Protein AF-A0A5Z1TEM0-F1 (afdb_monomer)

InterPro domains:
  IPR009045 Peptidase M74/Hedgehog-like, zinc-binding domain superfamily [G3DSA:3.30.1380.10] (6-91)
  IPR009045 Peptidase M74/Hedgehog-like, zinc-binding domain superfamily [SSF55166] (6-89)
  IPR013230 Peptidase M15A, C-terminal [PF08291] (6-89)

pLDDT: mean 93.53, std 3.6, range [79.62, 98.25]

Structure (mmCIF, N/CA/C/O backbone):
data_AF-A0A5Z1TEM0-F1
#
_entry.id   AF-A0A5Z1TEM0-F1
#
loop_
_atom_site.group_PDB
_atom_site.id
_atom_site.type_symbol
_atom_site.label_atom_id
_atom_site.label_alt_id
_atom_site.label_comp_id
_atom_site.label_asym_id
_atom_site.label_entity_id
_atom_site.label_seq_id
_atom_site.pdbx_PDB_ins_code
_atom_site.Cartn_x
_atom_site.Cartn_y
_atom_site.Cartn_z
_atom_site.occupancy
_atom_site.B_iso_or_equiv
_atom_site.auth_seq_id
_atom_site.auth_comp_id
_atom_site.auth_asym_id
_atom_site.auth_atom_id
_atom_site.pdbx_PDB_model_num
ATOM 1 N N . MET A 1 1 ? 5.726 10.265 -3.716 1.00 85.62 1 MET A N 1
ATOM 2 C CA . MET A 1 1 ? 4.633 10.065 -2.755 1.00 85.62 1 MET A CA 1
ATOM 3 C C . MET A 1 1 ? 4.387 11.360 -2.006 1.00 85.62 1 MET A C 1
ATOM 5 O O . MET A 1 1 ? 5.314 11.893 -1.401 1.00 85.62 1 MET A O 1
ATOM 9 N N . LYS A 1 2 ? 3.160 11.872 -2.020 1.00 90.88 2 LYS A N 1
ATOM 10 C CA . LYS A 1 2 ? 2.783 13.005 -1.182 1.00 90.88 2 LYS A CA 1
ATOM 11 C C . LYS A 1 2 ? 2.807 12.638 0.300 1.00 90.88 2 LYS A C 1
ATOM 13 O O . LYS A 1 2 ? 2.651 11.475 0.686 1.00 90.88 2 LYS A O 1
ATOM 18 N N . ASN A 1 3 ? 2.978 13.655 1.138 1.00 93.50 3 ASN A N 1
ATOM 19 C CA . ASN A 1 3 ? 2.953 13.478 2.582 1.00 93.50 3 ASN A CA 1
ATOM 20 C C . ASN A 1 3 ? 1.580 12.961 3.039 1.00 93.50 3 ASN A C 1
ATOM 22 O O . ASN A 1 3 ? 0.548 13.508 2.654 1.00 93.50 3 ASN A O 1
ATOM 26 N N . ASN A 1 4 ? 1.581 11.921 3.867 1.00 94.94 4 ASN A N 1
ATOM 27 C CA . ASN A 1 4 ? 0.385 11.311 4.435 1.00 94.94 4 ASN A CA 1
ATOM 28 C C . ASN A 1 4 ? 0.732 10.702 5.813 1.00 94.94 4 ASN A C 1
ATOM 30 O O . ASN A 1 4 ? 1.900 10.401 6.067 1.00 94.94 4 ASN A O 1
ATOM 34 N N . PRO A 1 5 ? -0.242 10.522 6.718 1.00 95.31 5 PRO A N 1
ATOM 35 C CA . PRO A 1 5 ? 0.033 10.079 8.086 1.00 95.31 5 PRO A CA 1
ATOM 36 C C . PRO A 1 5 ? 0.140 8.552 8.250 1.00 95.31 5 PRO A C 1
ATOM 38 O O . PRO A 1 5 ? 0.449 8.085 9.347 1.00 95.31 5 PRO A O 1
ATOM 41 N N . TYR A 1 6 ? -0.142 7.764 7.207 1.00 96.81 6 TYR A N 1
ATOM 42 C CA . TYR A 1 6 ? -0.425 6.331 7.348 1.00 96.81 6 TYR A CA 1
ATOM 43 C C . TYR A 1 6 ? 0.574 5.399 6.672 1.00 96.81 6 TYR A C 1
ATOM 45 O O . TYR A 1 6 ? 0.733 4.271 7.138 1.00 96.81 6 TYR A O 1
ATOM 53 N N . PHE A 1 7 ? 1.224 5.854 5.606 1.00 96.50 7 PHE A N 1
ATOM 54 C CA . PHE A 1 7 ? 2.022 5.029 4.712 1.00 96.50 7 PHE A CA 1
ATOM 55 C C . PHE A 1 7 ? 3.402 5.627 4.466 1.00 96.50 7 PHE A C 1
ATOM 57 O O . PHE A 1 7 ? 3.582 6.842 4.356 1.00 96.50 7 PHE A O 1
ATOM 64 N N . LYS A 1 8 ? 4.386 4.745 4.309 1.00 94.56 8 LYS A N 1
ATOM 65 C CA . LYS A 1 8 ? 5.764 5.073 3.942 1.00 94.56 8 LYS A CA 1
ATOM 66 C C . LYS A 1 8 ? 6.080 4.535 2.553 1.00 94.56 8 LYS A C 1
ATOM 68 O O . LYS A 1 8 ? 5.672 3.431 2.204 1.00 94.56 8 LYS A O 1
ATOM 73 N N . GLU A 1 9 ? 6.932 5.234 1.803 1.00 91.69 9 GLU A N 1
ATOM 74 C CA . GLU A 1 9 ? 7.380 4.781 0.471 1.00 91.69 9 GLU A CA 1
ATOM 75 C C . GLU A 1 9 ? 8.008 3.379 0.504 1.00 91.69 9 GLU A C 1
ATOM 77 O O . GLU A 1 9 ? 7.868 2.598 -0.435 1.00 91.69 9 GLU A O 1
ATOM 82 N N . SER A 1 10 ? 8.659 3.019 1.616 1.00 92.25 10 SER A N 1
ATOM 83 C CA . SER A 1 10 ? 9.249 1.693 1.816 1.00 92.25 10 SER A CA 1
ATOM 84 C C . SER A 1 10 ? 8.244 0.543 1.716 1.00 92.25 10 SER A C 1
ATOM 86 O O . SER A 1 10 ? 8.645 -0.556 1.350 1.00 92.25 10 SER A O 1
ATOM 88 N N . GLU A 1 11 ? 6.969 0.780 2.029 1.00 94.62 11 GLU A N 1
ATOM 89 C CA . GLU A 1 11 ? 5.909 -0.238 1.979 1.00 94.62 11 GLU A CA 1
ATOM 90 C C . GLU A 1 11 ? 5.505 -0.586 0.541 1.00 94.62 11 GLU A C 1
ATOM 92 O O . GLU A 1 11 ? 5.002 -1.675 0.281 1.00 94.62 11 GLU A O 1
ATOM 97 N N . PHE A 1 12 ? 5.798 0.301 -0.412 1.00 95.12 12 PHE A N 1
ATOM 98 C CA . PHE A 1 12 ? 5.503 0.116 -1.833 1.00 95.12 12 PHE A CA 1
ATOM 99 C C . PHE A 1 12 ? 6.709 -0.373 -2.633 1.00 95.12 12 PHE A C 1
ATOM 101 O O . PHE A 1 12 ? 6.611 -0.533 -3.851 1.00 95.12 12 PHE A O 1
ATOM 108 N N . LYS A 1 13 ? 7.853 -0.605 -1.979 1.00 94.38 13 LYS A N 1
ATOM 109 C CA . LYS A 1 13 ? 9.053 -1.109 -2.645 1.00 94.38 13 LYS A CA 1
ATOM 110 C C . LYS A 1 13 ? 8.802 -2.485 -3.244 1.00 94.38 13 LYS A C 1
ATOM 112 O O . LYS A 1 13 ? 8.142 -3.345 -2.662 1.00 94.38 13 LYS A O 1
ATOM 117 N N . CYS A 1 14 ? 9.383 -2.697 -4.418 1.00 94.00 14 CYS A N 1
ATOM 118 C CA . CYS A 1 14 ? 9.317 -3.987 -5.076 1.00 94.00 14 CYS A CA 1
ATOM 119 C C . CYS A 1 14 ? 10.018 -5.056 -4.229 1.00 94.00 14 CYS A C 1
ATOM 121 O O . CYS A 1 14 ? 11.132 -4.867 -3.736 1.00 94.00 14 CYS A O 1
ATOM 123 N N . LYS A 1 15 ? 9.377 -6.221 -4.116 1.00 91.88 15 LYS A N 1
ATOM 124 C CA . LYS A 1 15 ? 9.868 -7.372 -3.346 1.00 91.88 15 LYS A CA 1
ATOM 125 C C . LYS A 1 15 ? 11.054 -8.100 -3.989 1.00 91.88 15 LYS A C 1
ATOM 127 O O . LYS A 1 15 ? 11.578 -9.034 -3.396 1.00 91.88 15 LYS A O 1
ATOM 132 N N . CYS A 1 16 ? 11.516 -7.649 -5.158 1.00 91.25 16 CYS A N 1
ATOM 133 C CA . CYS A 1 16 ? 12.674 -8.219 -5.848 1.00 91.25 16 CYS A CA 1
ATOM 134 C C . CYS A 1 16 ? 13.979 -8.125 -5.024 1.00 91.25 16 CYS A C 1
ATOM 136 O O . CYS A 1 16 ? 14.933 -8.853 -5.288 1.00 91.25 16 CYS A O 1
ATOM 138 N N . GLY A 1 17 ? 14.055 -7.187 -4.068 1.00 87.12 17 GLY A N 1
ATOM 139 C CA . GLY A 1 17 ? 15.204 -6.989 -3.173 1.00 87.12 17 GLY A CA 1
ATOM 140 C C . GLY A 1 17 ? 16.450 -6.363 -3.815 1.00 87.12 17 GLY A C 1
ATOM 141 O O . GLY A 1 17 ? 17.424 -6.103 -3.118 1.00 87.12 17 GLY A O 1
ATOM 142 N N . LYS A 1 18 ? 16.431 -6.114 -5.128 1.00 89.75 18 LYS A N 1
ATOM 143 C CA . LYS A 1 18 ? 17.568 -5.603 -5.921 1.00 89.75 18 LYS A CA 1
ATOM 144 C C . LYS A 1 18 ? 17.289 -4.264 -6.608 1.00 89.75 18 LYS A C 1
ATOM 146 O O . LYS A 1 18 ? 18.203 -3.629 -7.114 1.00 89.75 18 LYS A O 1
ATOM 151 N N . CYS A 1 19 ? 16.021 -3.883 -6.681 1.00 89.12 19 CYS A N 1
ATOM 152 C CA . CYS A 1 19 ? 15.519 -2.761 -7.454 1.00 89.12 19 CYS A CA 1
ATOM 153 C C . CYS A 1 19 ? 15.171 -1.600 -6.525 1.00 89.12 19 CYS A C 1
ATOM 155 O O . CYS A 1 19 ? 14.658 -1.799 -5.421 1.00 89.12 19 CYS A O 1
ATOM 157 N N . GLU A 1 20 ? 15.419 -0.386 -6.999 1.00 88.31 20 GLU A N 1
ATOM 158 C CA . GLU A 1 20 ? 15.013 0.829 -6.304 1.00 88.31 20 GLU A CA 1
ATOM 159 C C . GLU A 1 20 ? 13.602 1.247 -6.720 1.00 88.31 20 GLU A C 1
ATOM 161 O O . GLU A 1 20 ? 13.098 0.876 -7.786 1.00 88.31 20 GLU A O 1
ATOM 166 N N . LEU A 1 21 ? 12.942 1.995 -5.837 1.00 88.12 21 LEU A N 1
ATOM 167 C CA . LEU A 1 21 ? 11.640 2.579 -6.126 1.00 88.12 21 LEU A CA 1
ATOM 168 C C . LEU A 1 21 ? 11.848 3.774 -7.068 1.00 88.12 21 LEU A C 1
ATOM 170 O O . LEU A 1 21 ? 12.657 4.642 -6.737 1.00 88.12 21 LEU A O 1
ATOM 174 N N . PRO A 1 22 ? 11.160 3.842 -8.220 1.00 88.75 22 PRO A N 1
ATOM 175 C CA . PRO A 1 22 ? 11.258 4.996 -9.100 1.00 88.75 22 PRO A CA 1
ATOM 176 C C . PRO A 1 22 ? 10.772 6.275 -8.413 1.00 88.75 22 PRO A C 1
ATOM 178 O O . PRO A 1 22 ? 9.946 6.237 -7.500 1.00 88.75 22 PRO A O 1
ATOM 181 N N . GLN A 1 23 ? 11.242 7.424 -8.896 1.00 86.50 23 GLN A N 1
ATOM 182 C CA . GLN A 1 23 ? 10.734 8.714 -8.440 1.00 86.50 23 GLN A CA 1
ATOM 183 C C . GLN A 1 23 ? 9.228 8.827 -8.729 1.00 86.50 23 GLN A C 1
ATOM 185 O O . GLN A 1 23 ? 8.755 8.371 -9.769 1.00 86.50 23 GLN A O 1
ATOM 190 N N . ASN A 1 24 ? 8.487 9.467 -7.820 1.00 84.81 24 ASN A N 1
ATOM 191 C CA . ASN A 1 24 ? 7.030 9.651 -7.902 1.00 84.81 24 ASN A CA 1
ATOM 192 C C . ASN A 1 24 ? 6.216 8.344 -7.863 1.00 84.81 24 ASN A C 1
ATOM 194 O O . ASN A 1 24 ? 5.066 8.325 -8.295 1.00 84.81 24 ASN A O 1
ATOM 198 N N . VAL A 1 25 ? 6.792 7.268 -7.318 1.00 89.12 25 VAL A N 1
ATOM 199 C CA . VAL A 1 25 ? 6.097 6.006 -7.047 1.00 89.12 25 VAL A CA 1
ATOM 200 C C . VAL A 1 25 ? 6.080 5.751 -5.534 1.00 89.12 25 VAL A C 1
ATOM 202 O O . VAL A 1 25 ? 7.126 5.885 -4.902 1.00 89.12 25 VAL A O 1
ATOM 205 N N . PRO A 1 26 ? 4.938 5.371 -4.931 1.00 92.00 26 PRO A N 1
ATOM 206 C CA . PRO A 1 26 ? 3.598 5.314 -5.528 1.00 92.00 26 PRO A CA 1
ATOM 207 C C . PRO A 1 26 ? 3.093 6.699 -5.955 1.00 92.00 26 PRO A C 1
ATOM 209 O O . PRO A 1 26 ? 3.579 7.722 -5.453 1.00 92.00 26 PRO A O 1
ATOM 212 N N . SER A 1 27 ? 2.132 6.714 -6.883 1.00 92.38 27 SER A N 1
ATOM 213 C CA . SER A 1 27 ? 1.472 7.952 -7.301 1.00 92.38 27 SER A CA 1
ATOM 214 C C . SER A 1 27 ? 0.706 8.590 -6.140 1.00 92.38 27 SER A C 1
ATOM 216 O O . SER A 1 27 ? 0.223 7.911 -5.232 1.00 92.38 27 SER A O 1
ATOM 218 N N . ASP A 1 28 ? 0.579 9.913 -6.180 1.00 93.25 28 ASP A N 1
ATOM 219 C CA . ASP A 1 28 ? -0.127 10.671 -5.144 1.00 93.25 28 ASP A CA 1
ATOM 220 C C . ASP A 1 28 ? -1.620 10.311 -5.082 1.00 93.25 28 ASP A C 1
ATOM 222 O O . ASP A 1 28 ? -2.178 10.199 -3.994 1.00 93.25 28 ASP A O 1
ATOM 226 N N . GLU A 1 29 ? -2.223 10.027 -6.238 1.00 93.62 29 GLU A N 1
ATOM 227 C CA . GLU A 1 29 ? -3.605 9.552 -6.373 1.00 93.62 29 GLU A CA 1
ATOM 228 C C . GLU A 1 29 ? -3.828 8.191 -5.696 1.00 93.62 29 GLU A C 1
ATOM 230 O O . GLU A 1 29 ? -4.803 8.011 -4.971 1.00 93.62 29 GLU A O 1
ATOM 235 N N . LEU A 1 30 ? -2.896 7.240 -5.853 1.00 94.38 30 LEU A N 1
ATOM 236 C CA . LEU A 1 30 ? -2.992 5.942 -5.177 1.00 94.38 30 LEU A CA 1
ATOM 237 C C . LEU A 1 30 ? -2.968 6.114 -3.653 1.00 94.38 30 LEU A C 1
ATOM 239 O O . LEU A 1 30 ? -3.675 5.420 -2.927 1.00 94.38 30 LEU A O 1
ATOM 243 N N . ILE A 1 31 ? -2.153 7.046 -3.163 1.00 95.94 31 ILE A N 1
ATOM 244 C CA . ILE A 1 31 ? -2.041 7.333 -1.733 1.00 95.94 31 ILE A CA 1
ATOM 245 C C . ILE A 1 31 ? -3.311 7.975 -1.192 1.00 95.94 31 ILE A C 1
ATOM 247 O O . ILE A 1 31 ? -3.719 7.623 -0.089 1.00 95.94 31 ILE A O 1
ATOM 251 N N . ASP A 1 32 ? -3.942 8.868 -1.954 1.00 95.50 32 ASP A N 1
ATOM 252 C CA . ASP A 1 32 ? -5.238 9.445 -1.595 1.00 95.50 32 ASP A CA 1
ATOM 253 C C . ASP A 1 32 ? -6.301 8.376 -1.390 1.00 95.50 32 ASP A C 1
ATOM 255 O O . ASP A 1 32 ? -6.898 8.295 -0.317 1.00 95.50 32 ASP A O 1
ATOM 259 N N . ILE A 1 33 ? -6.448 7.493 -2.377 1.00 95.62 33 ILE A N 1
ATOM 260 C CA . ILE A 1 33 ? -7.423 6.402 -2.339 1.00 95.62 33 ILE A CA 1
ATOM 261 C C . ILE A 1 33 ? -7.156 5.484 -1.137 1.00 95.62 33 ILE A C 1
ATOM 263 O O . ILE A 1 33 ? -8.070 5.133 -0.394 1.00 95.62 33 ILE A O 1
ATOM 267 N N . LEU A 1 34 ? -5.895 5.118 -0.886 1.00 96.69 34 LEU A N 1
ATOM 268 C CA . LEU A 1 34 ? -5.544 4.277 0.262 1.00 96.69 34 LEU A CA 1
ATOM 269 C C . LEU A 1 34 ? -5.792 4.974 1.609 1.00 96.69 34 LEU A C 1
ATOM 271 O O . LEU A 1 34 ? -6.142 4.300 2.580 1.00 96.69 34 LEU A O 1
ATOM 275 N N . CYS A 1 35 ? -5.614 6.295 1.698 1.00 97.06 35 CYS A N 1
ATOM 276 C CA . CYS A 1 35 ? -5.954 7.048 2.906 1.00 97.06 35 CYS A CA 1
ATOM 277 C C . CYS A 1 35 ? -7.468 7.063 3.131 1.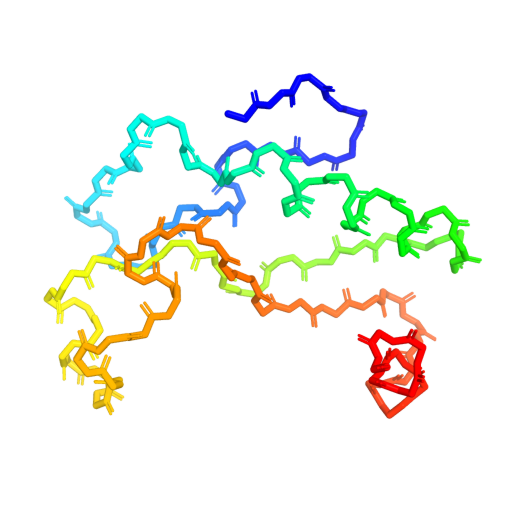00 97.06 35 CYS A C 1
ATOM 279 O O . CYS A 1 35 ? -7.898 6.752 4.238 1.00 97.06 35 CYS A O 1
ATOM 281 N N . GLU A 1 36 ? -8.260 7.313 2.086 1.00 96.94 36 GLU A N 1
ATOM 282 C CA . GLU A 1 36 ? -9.726 7.295 2.156 1.00 96.94 36 GLU A CA 1
ATOM 283 C C . GLU A 1 36 ? -10.250 5.928 2.615 1.00 96.94 36 GLU A C 1
ATOM 285 O O . GLU A 1 36 ? -11.016 5.848 3.573 1.00 96.94 36 GLU A O 1
ATOM 290 N N . ILE A 1 37 ? -9.762 4.833 2.018 1.00 97.06 37 ILE A N 1
ATOM 291 C CA . ILE A 1 37 ? -10.142 3.469 2.421 1.00 97.06 37 ILE A CA 1
ATOM 292 C C . ILE A 1 37 ? -9.779 3.219 3.891 1.00 97.06 37 ILE A C 1
ATOM 294 O O . ILE A 1 37 ? -10.559 2.635 4.647 1.00 97.06 37 ILE A O 1
ATOM 298 N N . ARG A 1 38 ? -8.591 3.654 4.323 1.00 97.56 38 ARG A N 1
ATOM 299 C CA . ARG A 1 38 ? -8.142 3.460 5.706 1.00 97.56 38 ARG A CA 1
ATOM 300 C C . ARG A 1 38 ? -9.031 4.215 6.694 1.00 97.56 38 ARG A C 1
ATOM 302 O O . ARG A 1 38 ? -9.356 3.671 7.749 1.00 97.56 38 ARG A O 1
ATOM 309 N N . GLU A 1 39 ? -9.388 5.452 6.366 1.00 97.38 39 GLU A N 1
ATOM 310 C CA . GLU A 1 39 ? -10.269 6.300 7.169 1.00 97.38 39 GLU A CA 1
ATOM 311 C C . GLU A 1 39 ? -11.695 5.742 7.205 1.00 97.38 39 GLU A C 1
ATOM 313 O O . GLU A 1 39 ? -12.276 5.649 8.285 1.00 97.38 39 GLU A O 1
ATOM 318 N N . HIS A 1 40 ? -12.213 5.273 6.066 1.00 97.38 40 HIS A N 1
ATOM 319 C CA . HIS A 1 40 ? -13.535 4.659 5.944 1.00 97.38 40 HIS A CA 1
ATOM 320 C C . HIS A 1 40 ? -13.712 3.465 6.889 1.00 97.38 40 HIS A C 1
ATOM 322 O O . HIS A 1 40 ? -14.661 3.414 7.670 1.00 97.38 40 HIS A O 1
ATOM 328 N N . TYR A 1 41 ? -12.769 2.519 6.865 1.00 97.31 41 TYR A N 1
ATOM 329 C CA . TYR A 1 41 ? -12.819 1.336 7.730 1.00 97.31 41 TYR A CA 1
ATOM 330 C C . TYR A 1 41 ? -12.290 1.586 9.145 1.00 97.31 41 TYR A C 1
ATOM 332 O O . TYR A 1 41 ? -12.380 0.700 9.997 1.00 97.31 41 TYR A O 1
ATOM 340 N N . ASN A 1 42 ? -11.701 2.762 9.396 1.00 97.19 42 ASN A N 1
ATOM 341 C CA . ASN A 1 42 ? -11.006 3.103 10.635 1.00 97.19 42 ASN A CA 1
ATOM 342 C C . ASN A 1 42 ? -10.041 1.987 11.096 1.00 97.19 42 ASN A C 1
ATOM 344 O O . ASN A 1 42 ? -9.957 1.633 12.276 1.00 97.19 42 ASN A O 1
ATOM 348 N N . ALA A 1 43 ? -9.332 1.385 10.137 1.00 97.44 43 ALA A N 1
ATOM 349 C CA . ALA A 1 43 ? -8.524 0.190 10.349 1.00 97.44 43 ALA A CA 1
ATOM 350 C C . ALA A 1 43 ? -7.215 0.247 9.547 1.00 97.44 43 ALA A C 1
ATOM 352 O O . ALA A 1 43 ? -7.192 0.774 8.435 1.00 97.44 43 ALA A O 1
ATOM 353 N N . PRO A 1 44 ? -6.096 -0.300 10.068 1.00 97.75 44 PRO A N 1
ATOM 354 C CA . PRO A 1 44 ? -4.832 -0.301 9.342 1.00 97.75 44 PRO A CA 1
ATOM 355 C C . PRO A 1 44 ? -4.905 -1.053 8.011 1.00 97.75 44 PRO A C 1
ATOM 357 O O . PRO A 1 44 ? -5.369 -2.192 7.964 1.00 97.75 44 PRO A O 1
ATOM 360 N N . ILE A 1 45 ? -4.349 -0.447 6.964 1.00 98.06 45 ILE A N 1
ATOM 361 C CA . ILE A 1 45 ? -4.098 -1.102 5.677 1.00 98.06 45 ILE A CA 1
ATOM 362 C C . ILE A 1 45 ? -2.687 -1.688 5.675 1.00 98.06 45 ILE A C 1
ATOM 364 O O . ILE A 1 45 ? -1.741 -1.025 6.098 1.00 98.06 45 ILE A O 1
ATOM 368 N N . ILE A 1 46 ? -2.554 -2.925 5.195 1.00 97.62 46 ILE A N 1
ATOM 369 C CA . ILE A 1 46 ? -1.277 -3.618 5.004 1.00 97.62 46 ILE A CA 1
ATOM 370 C C . ILE A 1 46 ? -1.032 -3.750 3.502 1.00 97.62 46 ILE A C 1
ATOM 372 O O . ILE A 1 46 ? -1.820 -4.393 2.806 1.00 97.62 46 ILE A O 1
ATOM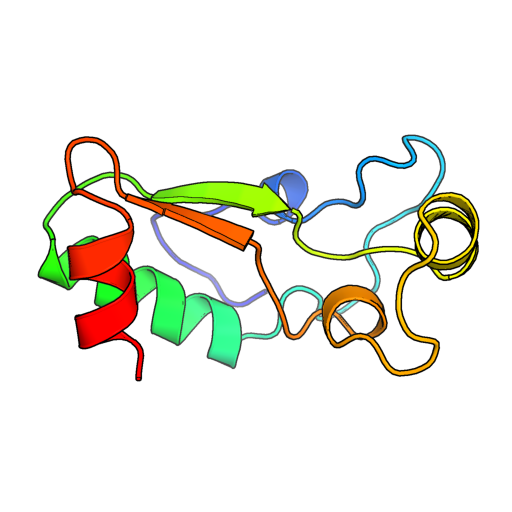 376 N N . ILE A 1 47 ? 0.064 -3.165 3.017 1.00 97.31 47 ILE A N 1
ATOM 377 C CA . ILE 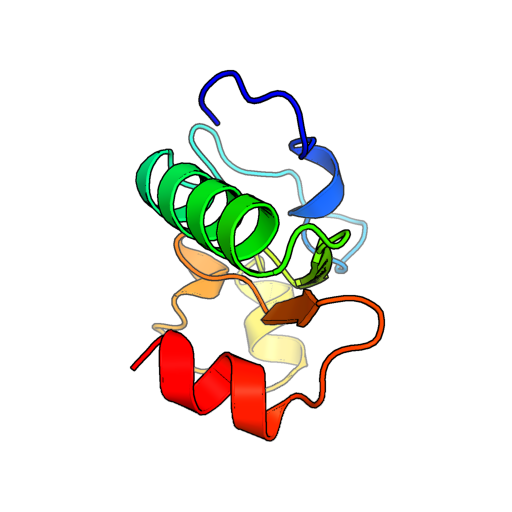A 1 47 ? 0.481 -3.262 1.615 1.00 97.31 47 ILE A CA 1
ATOM 378 C C . ILE A 1 47 ? 1.203 -4.595 1.395 1.00 97.31 47 ILE A C 1
ATOM 380 O O . ILE A 1 47 ? 2.291 -4.835 1.918 1.00 97.31 47 ILE A O 1
ATOM 384 N N . ASN A 1 48 ? 0.589 -5.477 0.609 1.00 95.50 48 ASN A N 1
ATOM 385 C CA . ASN A 1 48 ? 1.172 -6.752 0.205 1.00 95.50 48 ASN A CA 1
ATOM 386 C C . ASN A 1 48 ? 2.108 -6.575 -0.988 1.00 95.50 48 ASN A C 1
ATOM 388 O O . ASN A 1 48 ? 3.167 -7.198 -1.023 1.00 95.50 48 ASN A O 1
ATOM 392 N N . SER A 1 49 ? 1.754 -5.731 -1.951 1.00 94.12 49 SER A N 1
ATOM 393 C CA . SER A 1 49 ? 2.622 -5.391 -3.081 1.00 94.12 49 SER A CA 1
ATOM 394 C C . SER A 1 49 ? 2.354 -3.960 -3.511 1.00 94.12 49 SER A C 1
ATOM 396 O O . SER A 1 49 ? 1.200 -3.572 -3.613 1.00 94.12 49 SER A O 1
ATOM 398 N N . GLY A 1 50 ? 3.402 -3.202 -3.825 1.00 94.50 50 GLY A N 1
ATOM 399 C CA . GLY A 1 50 ? 3.291 -1.905 -4.493 1.00 94.50 50 GLY A CA 1
ATOM 400 C C . GLY A 1 50 ? 3.908 -1.968 -5.884 1.00 94.50 50 GLY A C 1
ATOM 401 O O . GLY A 1 50 ? 3.461 -2.721 -6.746 1.00 94.50 50 GLY A O 1
ATOM 402 N N . TYR A 1 51 ? 4.986 -1.220 -6.090 1.00 95.25 51 TYR A N 1
ATOM 403 C CA . TYR A 1 51 ? 5.754 -1.240 -7.329 1.00 95.25 51 TYR A CA 1
ATOM 404 C C . TYR A 1 51 ? 6.334 -2.626 -7.634 1.00 95.25 51 TYR A C 1
ATOM 406 O O . TYR A 1 51 ? 6.761 -3.358 -6.739 1.00 95.25 51 TYR A O 1
ATOM 414 N N . ARG A 1 52 ? 6.424 -2.962 -8.922 1.00 94.94 52 ARG A N 1
ATOM 415 C CA . ARG A 1 52 ? 7.095 -4.164 -9.414 1.00 94.94 52 ARG A CA 1
ATOM 416 C C . ARG A 1 52 ? 8.020 -3.811 -10.572 1.00 94.94 52 ARG A C 1
ATOM 418 O O . ARG A 1 52 ? 7.552 -3.347 -11.604 1.00 94.94 52 ARG A O 1
ATOM 425 N N . CYS A 1 53 ? 9.322 -4.059 -10.433 1.00 93.75 53 CYS A N 1
ATOM 426 C CA . CYS A 1 53 ? 10.243 -3.871 -11.556 1.00 93.75 53 CYS A CA 1
ATOM 427 C C . CYS A 1 53 ? 9.919 -4.850 -12.698 1.00 93.75 53 CYS A C 1
ATOM 429 O O . CYS A 1 53 ? 9.259 -5.873 -12.487 1.00 93.75 53 CYS A O 1
ATOM 431 N N . LYS A 1 54 ? 10.369 -4.535 -13.916 1.00 92.19 54 LYS A N 1
ATOM 432 C CA . LYS A 1 54 ? 10.038 -5.317 -15.118 1.00 92.19 54 LYS A CA 1
ATOM 433 C C . LYS A 1 54 ? 10.510 -6.764 -15.007 1.00 92.19 54 LYS A C 1
ATOM 435 O O . LYS A 1 54 ? 9.774 -7.667 -15.391 1.00 92.19 54 LYS A O 1
ATOM 440 N N . GLU A 1 55 ? 11.696 -6.966 -14.442 1.00 92.94 55 GLU A N 1
ATOM 441 C CA . GLU A 1 55 ? 12.312 -8.273 -14.226 1.00 92.94 55 GLU A CA 1
ATOM 442 C C . GLU A 1 55 ? 11.442 -9.103 -13.284 1.00 92.94 55 GLU A C 1
ATOM 444 O O . GLU A 1 55 ? 10.959 -10.161 -13.673 1.00 92.94 55 GLU A O 1
ATOM 449 N N . HIS A 1 56 ? 11.130 -8.565 -12.101 1.00 93.81 56 HIS A N 1
ATOM 450 C CA . HIS A 1 56 ? 10.306 -9.268 -11.122 1.00 93.81 56 HIS A CA 1
ATOM 451 C C . HIS A 1 56 ? 8.883 -9.517 -11.629 1.00 93.81 56 HIS A C 1
ATOM 453 O O . HIS A 1 56 ? 8.292 -10.556 -11.352 1.00 93.81 56 HIS A O 1
ATOM 459 N N . ASN A 1 57 ? 8.325 -8.585 -12.407 1.00 94.38 57 ASN A N 1
ATOM 460 C CA . ASN A 1 57 ? 7.033 -8.779 -13.054 1.00 94.38 57 ASN A CA 1
ATOM 461 C C . ASN A 1 57 ? 7.058 -9.934 -14.051 1.00 94.38 57 ASN A C 1
ATOM 463 O O . ASN A 1 57 ? 6.140 -10.744 -14.027 1.00 94.38 57 ASN A O 1
ATOM 467 N N . ALA A 1 58 ? 8.095 -10.036 -14.882 1.00 93.69 58 ALA A N 1
ATOM 468 C CA . ALA A 1 58 ? 8.246 -11.139 -15.822 1.00 93.69 58 ALA A CA 1
ATOM 469 C C . ALA A 1 58 ? 8.485 -12.481 -15.107 1.00 93.69 58 ALA A C 1
ATOM 471 O O . ALA A 1 58 ? 7.863 -13.474 -15.474 1.00 93.69 58 ALA A O 1
ATOM 472 N N . GLU A 1 59 ? 9.321 -12.502 -14.062 1.00 93.38 59 GLU A N 1
ATOM 473 C CA . GLU A 1 59 ? 9.631 -13.706 -13.273 1.00 93.38 59 GLU A CA 1
ATOM 474 C C . GLU A 1 59 ? 8.377 -14.362 -12.686 1.00 93.38 59 GLU A C 1
ATOM 476 O O . GLU A 1 59 ? 8.273 -15.586 -12.669 1.00 93.38 59 GLU A O 1
ATOM 481 N N . ILE A 1 60 ? 7.409 -13.559 -12.235 1.00 92.50 60 ILE A N 1
ATOM 482 C CA . ILE A 1 60 ? 6.161 -14.070 -11.652 1.00 92.50 60 ILE A CA 1
ATOM 483 C C . ILE A 1 60 ? 5.015 -14.204 -12.669 1.00 92.50 60 ILE A C 1
ATOM 485 O O . ILE A 1 60 ? 3.869 -14.415 -12.276 1.00 92.50 60 ILE A O 1
ATOM 489 N N . GLY A 1 61 ? 5.295 -14.049 -13.969 1.00 93.00 61 GLY A N 1
ATOM 490 C CA . GLY A 1 61 ? 4.294 -14.168 -15.036 1.00 93.00 61 GLY A CA 1
ATOM 491 C C . GLY A 1 61 ? 3.293 -13.008 -15.105 1.00 93.00 61 GLY A C 1
ATOM 492 O O . GLY A 1 61 ? 2.179 -13.170 -15.600 1.00 93.00 61 GLY A O 1
ATOM 493 N N . GLY A 1 62 ? 3.657 -11.834 -14.591 1.00 90.06 62 GLY A N 1
ATOM 494 C CA . GLY A 1 62 ? 2.821 -10.641 -14.620 1.00 90.06 62 GLY A CA 1
ATOM 495 C C . GLY A 1 62 ? 2.631 -10.073 -16.028 1.00 90.06 62 GLY A C 1
ATOM 496 O O . GLY A 1 62 ? 3.496 -10.173 -16.899 1.00 90.06 62 GLY A O 1
ATOM 497 N N . ALA A 1 63 ? 1.493 -9.410 -16.247 1.00 92.62 63 ALA A N 1
ATOM 498 C CA . ALA A 1 63 ? 1.178 -8.802 -17.536 1.00 92.62 63 ALA A CA 1
ATOM 499 C C . ALA A 1 63 ? 2.221 -7.730 -17.929 1.00 92.62 63 ALA A C 1
ATOM 501 O O . ALA A 1 63 ? 2.614 -6.928 -17.074 1.00 92.62 63 ALA A O 1
ATOM 502 N N . PRO A 1 64 ? 2.628 -7.630 -19.212 1.00 84.88 64 PRO A N 1
ATOM 503 C CA . PRO A 1 64 ? 3.624 -6.647 -19.659 1.00 84.88 64 PRO A CA 1
ATOM 504 C C . PRO A 1 64 ? 3.247 -5.182 -19.398 1.00 84.88 64 PRO A C 1
ATOM 506 O O . PRO A 1 64 ? 4.125 -4.341 -19.246 1.00 84.88 64 PRO A O 1
ATOM 509 N N . LYS A 1 65 ? 1.944 -4.877 -19.343 1.00 89.00 65 LYS A N 1
ATOM 510 C CA . LYS A 1 65 ? 1.388 -3.546 -19.037 1.00 89.00 65 LYS A CA 1
ATOM 511 C C . LYS A 1 65 ? 0.767 -3.486 -17.635 1.00 89.00 65 LYS A C 1
ATOM 513 O O . LYS A 1 65 ? -0.231 -2.807 -17.426 1.00 89.00 65 LYS A O 1
ATOM 518 N N . SER A 1 66 ? 1.305 -4.256 -16.690 1.00 92.12 66 SER A N 1
ATOM 519 C CA . SER A 1 66 ? 0.826 -4.272 -15.305 1.00 92.12 66 SER A CA 1
ATOM 520 C C . SER A 1 66 ? 0.979 -2.896 -14.656 1.00 92.12 66 SER A C 1
ATOM 522 O O . SER A 1 66 ? 2.048 -2.290 -14.726 1.00 92.12 66 SER A O 1
ATOM 524 N N . GLN A 1 67 ? -0.059 -2.433 -13.962 1.00 92.56 67 GLN A N 1
ATOM 525 C CA . GLN A 1 67 ? -0.041 -1.151 -13.251 1.00 92.56 67 GLN A CA 1
ATOM 526 C C . GLN A 1 67 ? 1.010 -1.111 -12.129 1.00 92.56 67 GLN A C 1
ATOM 528 O O . GLN A 1 67 ? 1.606 -0.069 -11.858 1.00 92.56 67 GLN A O 1
ATOM 533 N N . HIS A 1 68 ? 1.367 -2.270 -11.559 1.00 93.31 68 HIS A N 1
ATOM 534 C CA . HIS A 1 68 ? 2.489 -2.361 -10.621 1.00 93.31 68 HIS A CA 1
ATOM 535 C C . HIS A 1 68 ? 3.817 -1.917 -11.249 1.00 93.31 68 HIS A C 1
ATOM 537 O O . HIS A 1 68 ? 4.678 -1.398 -10.544 1.00 93.31 68 HIS A O 1
ATOM 543 N N . THR A 1 69 ? 3.995 -2.086 -12.566 1.00 91.56 69 THR A N 1
ATOM 544 C CA . THR A 1 69 ? 5.239 -1.701 -13.259 1.00 91.56 69 THR A CA 1
ATOM 545 C C . THR A 1 69 ? 5.381 -0.204 -13.486 1.00 91.56 69 THR A C 1
ATOM 547 O O . THR A 1 69 ? 6.489 0.257 -13.750 1.00 91.56 69 THR A O 1
ATOM 550 N N . ILE A 1 70 ? 4.292 0.555 -13.344 1.00 89.62 70 ILE A N 1
ATOM 551 C CA . ILE A 1 70 ? 4.311 2.019 -13.424 1.00 89.62 70 ILE A CA 1
ATOM 552 C C . ILE A 1 70 ? 4.004 2.689 -12.079 1.00 89.62 70 ILE A C 1
ATOM 554 O O . ILE A 1 70 ?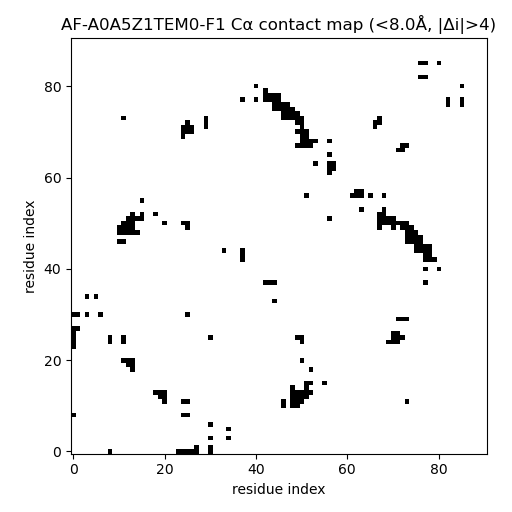 3.986 3.912 -12.000 1.00 89.62 70 ILE A O 1
ATOM 558 N N . GLY A 1 71 ? 3.798 1.906 -11.013 1.00 87.88 71 GLY A N 1
ATOM 559 C CA . GLY A 1 71 ? 3.648 2.432 -9.656 1.00 87.88 71 GLY A CA 1
ATOM 560 C C . GLY A 1 71 ? 2.263 2.980 -9.303 1.00 87.88 71 GLY A C 1
ATOM 561 O O . GLY A 1 71 ? 2.138 3.706 -8.319 1.00 87.88 71 GLY A O 1
ATOM 562 N N . SER A 1 72 ? 1.242 2.638 -10.090 1.00 90.38 72 SER A N 1
ATOM 563 C CA . SER A 1 72 ? -0.149 3.087 -9.925 1.00 90.38 72 SER A CA 1
ATOM 564 C C . SER A 1 72 ? -1.071 2.022 -9.314 1.00 90.38 72 SER A C 1
ATOM 566 O O . SER A 1 72 ? -2.277 2.229 -9.244 1.00 90.38 72 SER A O 1
ATOM 568 N N . ALA A 1 73 ? -0.531 0.880 -8.876 1.00 92.44 73 ALA A N 1
ATOM 569 C CA . ALA A 1 73 ? -1.298 -0.181 -8.228 1.00 92.44 73 ALA A CA 1
ATOM 570 C C . ALA A 1 73 ? -0.656 -0.646 -6.922 1.00 92.44 73 ALA A C 1
ATOM 572 O O . ALA A 1 73 ? 0.572 -0.674 -6.784 1.00 92.44 73 ALA A O 1
ATOM 573 N N . ALA A 1 74 ? -1.514 -1.072 -5.998 1.00 95.31 74 ALA A N 1
ATOM 574 C CA . ALA A 1 74 ? -1.131 -1.757 -4.781 1.00 95.31 74 ALA A CA 1
ATOM 575 C C . ALA A 1 74 ? -2.088 -2.919 -4.501 1.00 95.31 74 ALA A C 1
ATOM 577 O O . ALA A 1 74 ? -3.303 -2.766 -4.595 1.00 95.31 74 ALA A O 1
ATOM 578 N N . ASP A 1 75 ? -1.525 -4.054 -4.100 1.00 95.44 75 ASP A N 1
ATOM 579 C CA . ASP A 1 75 ? -2.279 -5.137 -3.482 1.00 95.44 75 ASP A CA 1
ATOM 580 C C . ASP A 1 75 ? -2.256 -4.909 -1.977 1.00 95.44 75 ASP A C 1
ATOM 582 O O . ASP A 1 75 ? -1.180 -4.747 -1.389 1.00 95.44 75 ASP A O 1
ATOM 586 N N . PHE A 1 76 ? -3.416 -4.924 -1.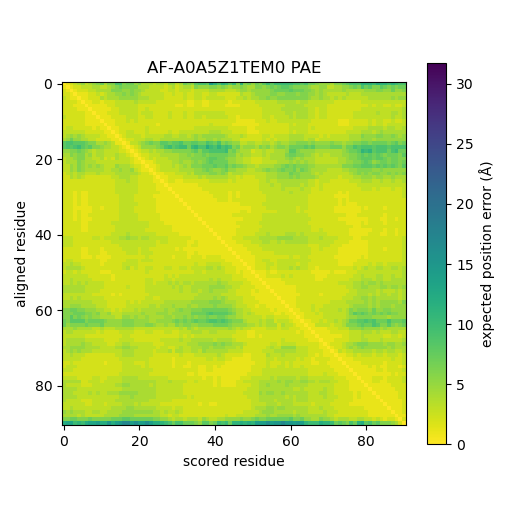332 1.00 97.12 76 PHE A N 1
ATOM 587 C CA . PHE A 1 76 ? -3.517 -4.611 0.086 1.00 97.12 76 PHE A CA 1
ATOM 588 C C . PHE A 1 76 ? -4.619 -5.406 0.781 1.00 97.12 76 PHE A C 1
ATOM 590 O O . PHE A 1 76 ? -5.461 -6.042 0.149 1.00 97.12 76 PHE A O 1
ATOM 597 N N . VAL A 1 77 ? -4.598 -5.365 2.111 1.00 97.69 77 VAL A N 1
ATOM 598 C CA . VAL A 1 77 ? -5.689 -5.840 2.967 1.00 97.69 77 VAL A CA 1
ATOM 599 C C . VAL A 1 77 ? -5.982 -4.811 4.051 1.00 97.69 77 VAL A C 1
ATOM 601 O O . VAL A 1 77 ? -5.067 -4.156 4.553 1.00 97.69 77 VAL A O 1
ATOM 604 N N . VAL A 1 78 ? -7.250 -4.690 4.439 1.00 98.25 78 VAL A N 1
ATOM 605 C CA . VAL A 1 78 ? -7.667 -3.894 5.598 1.00 98.25 78 VAL A CA 1
ATOM 606 C C . VAL A 1 78 ? -7.746 -4.827 6.805 1.00 98.25 78 VAL A C 1
ATOM 608 O O . VAL A 1 78 ? -8.431 -5.852 6.780 1.00 98.25 78 VAL A O 1
ATOM 611 N N . LYS A 1 79 ? -7.003 -4.519 7.871 1.00 97.75 79 LYS A N 1
ATOM 612 C CA . LYS A 1 79 ? -6.898 -5.393 9.043 1.00 97.75 79 LYS A CA 1
ATOM 613 C C . LYS A 1 79 ? -8.269 -5.593 9.693 1.00 97.75 79 LYS A C 1
ATOM 615 O O . LYS A 1 79 ? -8.861 -4.647 10.194 1.00 97.75 79 LYS A O 1
ATOM 620 N N . GLY A 1 80 ? -8.712 -6.847 9.768 1.00 97.31 80 GLY A N 1
ATOM 621 C CA . GLY A 1 80 ? -9.972 -7.218 10.420 1.00 97.31 80 GLY A CA 1
ATOM 622 C C . GLY A 1 80 ? -11.216 -7.085 9.539 1.00 97.31 80 GLY A C 1
ATOM 623 O O . GLY A 1 80 ? -12.301 -7.396 10.015 1.00 97.31 80 GLY A O 1
ATOM 624 N N . VAL A 1 81 ? -11.065 -6.697 8.269 1.00 97.56 81 VAL A N 1
ATOM 625 C CA . VAL A 1 81 ? -12.163 -6.601 7.297 1.00 97.56 81 VAL A CA 1
ATOM 626 C C . VAL A 1 81 ? -12.009 -7.711 6.260 1.00 97.56 81 VAL A C 1
ATOM 628 O O . VAL A 1 81 ? -10.895 -8.055 5.854 1.00 97.56 81 VAL A O 1
ATOM 631 N N . LYS A 1 82 ? -13.122 -8.316 5.838 1.00 97.25 82 LYS A N 1
ATOM 632 C CA . LYS A 1 82 ? -13.095 -9.361 4.807 1.00 97.25 82 LYS A CA 1
ATOM 633 C C . LYS A 1 82 ? -12.725 -8.752 3.456 1.00 97.25 82 LYS A C 1
ATOM 635 O O . LYS A 1 82 ? -13.251 -7.712 3.082 1.00 97.25 82 LYS A O 1
ATOM 640 N N . THR A 1 83 ? -11.885 -9.442 2.686 1.00 95.31 83 THR A N 1
ATOM 641 C CA . THR A 1 83 ? -11.456 -8.98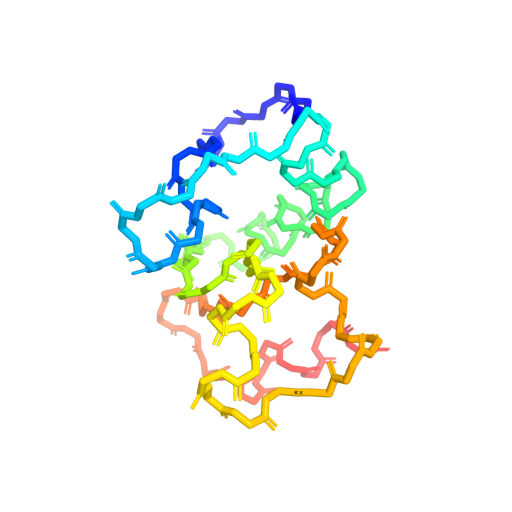1 1.353 1.00 95.31 83 THR A CA 1
ATOM 642 C C . THR A 1 83 ? -12.630 -8.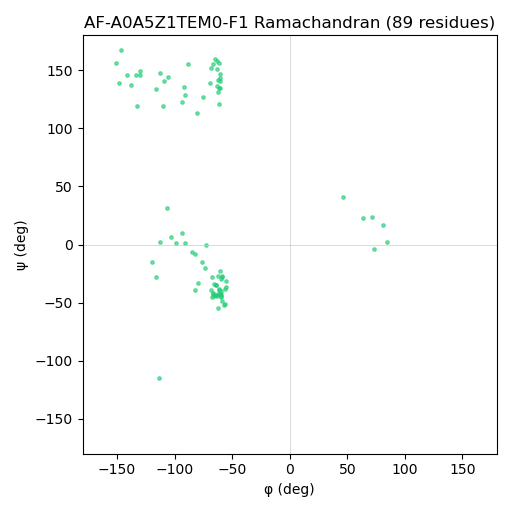702 0.417 1.00 95.31 83 THR A C 1
ATOM 644 O O . THR A 1 83 ? -12.578 -7.746 -0.343 1.00 95.31 83 THR A O 1
ATOM 647 N N . GLU A 1 84 ? -13.696 -9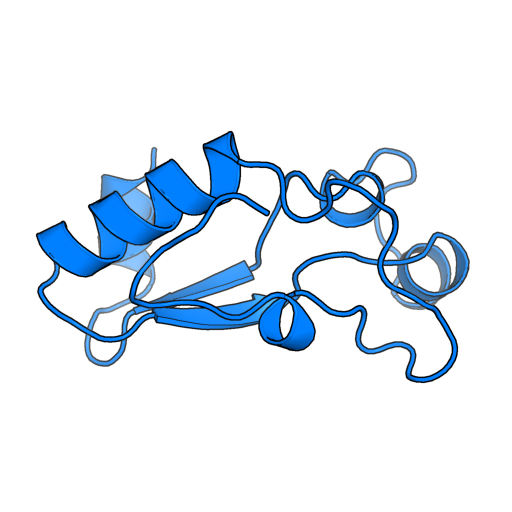.501 0.495 1.00 96.31 84 GLU A N 1
ATOM 648 C CA . GLU A 1 84 ? -14.917 -9.289 -0.288 1.00 96.31 84 GLU A CA 1
ATOM 649 C C . GLU A 1 84 ? -15.573 -7.935 0.013 1.00 96.31 84 GLU A C 1
ATOM 651 O O . GLU A 1 84 ? -15.953 -7.228 -0.911 1.00 96.31 84 GLU A O 1
ATOM 656 N N . GLU A 1 85 ? -15.650 -7.543 1.284 1.00 96.31 85 GLU A N 1
ATOM 657 C CA . GLU A 1 85 ? -16.237 -6.266 1.700 1.00 96.31 85 GLU A CA 1
ATOM 658 C C . GLU A 1 85 ? -15.408 -5.083 1.197 1.00 96.31 85 GLU A C 1
ATOM 660 O O . GLU A 1 85 ? -15.956 -4.150 0.618 1.00 96.31 85 GLU A O 1
ATOM 665 N N . VAL A 1 86 ? -14.080 -5.170 1.334 1.00 96.12 86 VAL A N 1
ATOM 666 C CA . VAL A 1 86 ? -13.157 -4.163 0.790 1.00 96.12 86 VAL A CA 1
ATOM 667 C C . VAL A 1 86 ? -13.3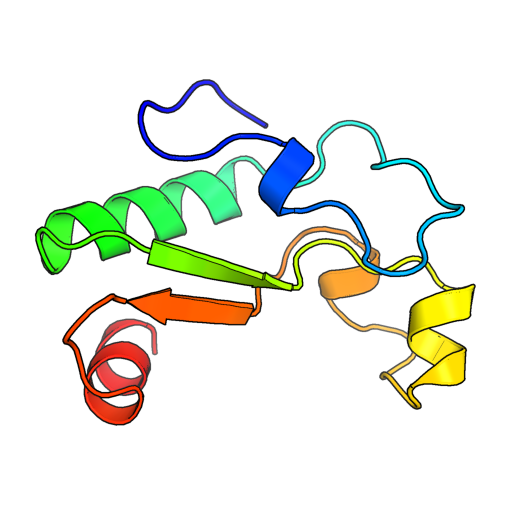13 -4.053 -0.725 1.00 96.12 86 VAL A C 1
ATOM 669 O O . VAL A 1 86 ? -13.390 -2.953 -1.255 1.00 96.12 86 VAL A O 1
ATOM 672 N N . HIS A 1 87 ? -13.398 -5.188 -1.421 1.00 94.75 87 HIS A N 1
ATOM 673 C CA . HIS A 1 87 ? -13.561 -5.232 -2.871 1.00 94.75 87 HIS A CA 1
ATOM 674 C C . HIS A 1 87 ? -14.866 -4.575 -3.339 1.00 94.75 87 HIS A C 1
ATOM 676 O O . HIS A 1 87 ? -14.856 -3.887 -4.349 1.00 94.75 87 HIS A O 1
ATOM 682 N N . GLN A 1 88 ? -15.976 -4.752 -2.614 1.00 95.00 88 GLN A N 1
ATOM 683 C CA . GLN A 1 88 ? -17.245 -4.094 -2.954 1.00 95.00 88 GLN A CA 1
ATOM 684 C C . GLN A 1 88 ? -17.205 -2.572 -2.769 1.00 95.00 88 GLN A C 1
ATOM 686 O O . GLN A 1 88 ? -17.945 -1.871 -3.445 1.00 95.00 88 GLN A O 1
ATOM 691 N N . TYR A 1 89 ? -16.374 -2.060 -1.859 1.00 93.81 89 TYR A N 1
ATOM 692 C CA . TYR A 1 89 ? -16.259 -0.621 -1.615 1.00 93.81 89 TYR A CA 1
ATOM 693 C C . TYR A 1 89 ? -15.386 0.102 -2.650 1.00 93.81 89 TYR A C 1
ATOM 695 O O . TYR A 1 89 ? -15.640 1.261 -2.958 1.00 93.81 89 TYR A O 1
ATOM 703 N N . VAL A 1 90 ? -14.351 -0.562 -3.174 1.00 89.88 90 VAL A N 1
ATOM 704 C CA . VAL A 1 90 ? -13.374 0.062 -4.088 1.00 89.88 90 VAL A CA 1
ATOM 705 C C . VAL A 1 90 ? -13.726 -0.061 -5.577 1.00 89.88 90 VAL A C 1
ATOM 707 O O . VAL A 1 90 ? -12.936 0.375 -6.416 1.00 89.88 90 VAL A O 1
ATOM 710 N N . LEU A 1 91 ? -14.862 -0.686 -5.907 1.00 79.62 91 LEU A N 1
ATOM 711 C CA . LEU A 1 91 ? -15.402 -0.816 -7.267 1.00 79.62 91 LEU A CA 1
ATOM 712 C C . LEU A 1 91 ? -16.461 0.250 -7.557 1.00 79.62 91 LEU A C 1
ATOM 714 O O . LEU A 1 91 ? -16.468 0.733 -8.712 1.00 79.62 91 LEU A O 1
#

Sequence (91 aa):
MKNNPYFKESEFKCKCGKCELPQNVPSDELIDILCEIREHYNAPIIINSGYRCKEHNAEIGGAPKSQHTIGSAADFVVKGVKTEEVHQYVL

Secondary structure (DSSP, 8-state):
----SS--GGGGS-TTSS-PPPTT-S-HHHHHHHHHHHHHHTS-EEEEE----HHHHHHTT--TT-GGGTT---EEEETTS-HHHHHHH--

Nearest PDB structures (foldseek):
  1lbu-assembly1_A  TM=7.615E-01  e=1.054E-02  Streptomyces albus G
  5hnm-assembly3_C  TM=5.202E-01  e=2.731E-02  Enterococcus faecalis V583
  6akv-assembly1_A  TM=6.428E-01  e=3.383E-01  Bacillus phage B4
  7w42-assembly1_B  TM=3.455E-01  e=8.856E+00  Bacillus subtilis subsp. subtilis str. 168

Organism: Campylobacter jejuni (NCBI:txid197)

Solvent-accessible surface area (backbone atoms only — not comparable to full-atom values): 5475 Å² total; per-residue (Å²): 86,66,92,63,98,85,72,56,69,77,57,31,41,32,87,75,79,79,65,79,72,58,89,63,39,43,31,52,67,54,53,50,54,53,49,51,54,26,60,74,68,72,32,62,68,47,64,76,39,23,28,32,53,70,66,54,31,54,76,74,69,45,62,96,84,38,47,27,61,75,17,67,36,70,45,68,47,50,60,96,54,58,68,69,62,55,52,68,72,78,108

Radius of gyration: 13.21 Å; Cα contacts (8 Å, |Δi|>4): 130; chains: 1; bounding box: 35×28×30 Å

Mean predicted aligned error: 3.06 Å

Foldseek 3Di:
DDDDDADDQVQQDAPPVPDDDDPCAQPPVLVVVVVVLCVVVVFHKRWPHFAHDQVRCVVVVHDNPDPSPVRDDTDIDTPPDDPVVSVVVVD